Protein AF-A0A2M7KYM5-F1 (afdb_monomer_lite)

Radius of gyration: 10.21 Å; chains: 1; bounding box: 19×20×28 Å

Structure (mmCIF, N/CA/C/O backbone):
data_AF-A0A2M7KYM5-F1
#
_entry.id   AF-A0A2M7KYM5-F1
#
loop_
_atom_site.group_PDB
_atom_site.id
_atom_site.type_symbol
_atom_site.label_atom_id
_atom_site.label_alt_id
_atom_site.label_comp_id
_atom_site.label_asym_id
_atom_site.label_entity_id
_atom_site.label_seq_id
_atom_site.pdbx_PDB_ins_code
_atom_site.Cartn_x
_atom_site.Cartn_y
_atom_site.C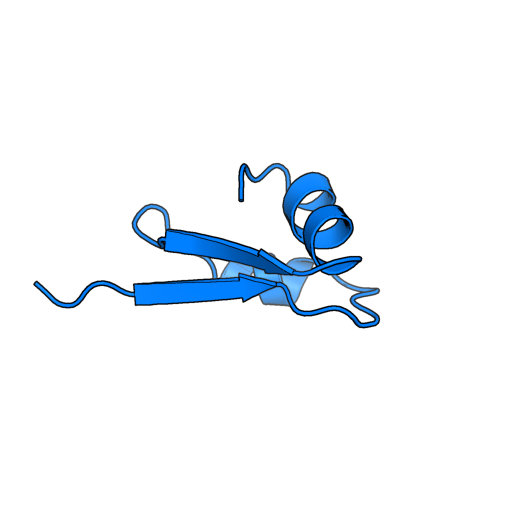artn_z
_atom_site.occupancy
_atom_site.B_iso_or_equiv
_atom_site.auth_seq_id
_atom_site.auth_comp_id
_atom_site.auth_asym_id
_atom_site.auth_atom_id
_atom_site.pdbx_PDB_model_num
ATOM 1 N N . MET A 1 1 ? -11.582 -0.660 21.821 1.00 60.97 1 MET A N 1
ATOM 2 C CA . MET A 1 1 ? -11.263 -1.150 20.462 1.00 60.97 1 MET A CA 1
ATOM 3 C C . MET A 1 1 ? -10.336 -0.139 19.806 1.00 60.97 1 MET A C 1
ATOM 5 O O . MET A 1 1 ? -10.747 1.005 19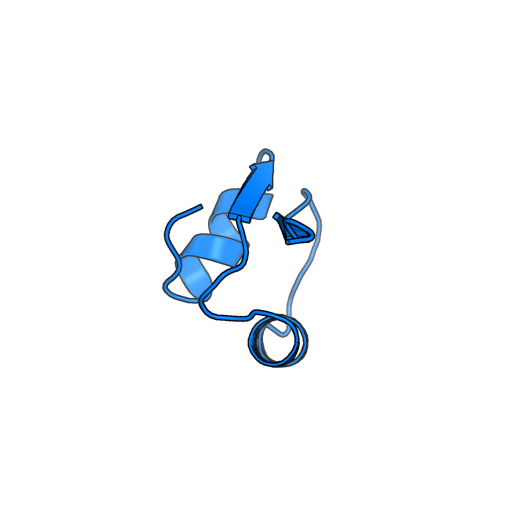.659 1.00 60.97 1 MET A O 1
ATOM 9 N N . SER A 1 2 ? -9.092 -0.511 19.495 1.00 75.69 2 SER A N 1
ATOM 10 C CA . SER A 1 2 ? -8.171 0.358 18.743 1.00 75.69 2 SER A CA 1
ATOM 11 C C . SER A 1 2 ? -8.449 0.187 17.251 1.00 75.69 2 SER A C 1
ATOM 13 O O . SER A 1 2 ? -8.498 -0.949 16.784 1.00 75.69 2 SER A O 1
ATOM 15 N N . LYS A 1 3 ? -8.678 1.280 16.516 1.00 88.50 3 LYS A N 1
ATOM 16 C CA . LYS A 1 3 ? -8.828 1.237 15.055 1.00 88.50 3 LYS A CA 1
ATOM 17 C C . LYS A 1 3 ? -7.449 1.381 14.419 1.00 88.50 3 LYS A C 1
ATOM 19 O O . LYS A 1 3 ? -6.762 2.367 14.674 1.00 88.50 3 LYS A O 1
ATOM 24 N N . ARG A 1 4 ? -7.055 0.403 13.602 1.00 96.44 4 ARG A N 1
ATOM 25 C CA . ARG A 1 4 ? -5.812 0.439 12.826 1.00 96.44 4 ARG A CA 1
ATOM 26 C C . ARG A 1 4 ? -6.109 0.932 11.414 1.00 96.44 4 ARG A C 1
ATOM 28 O O . ARG A 1 4 ? -7.093 0.518 10.807 1.00 96.44 4 ARG A O 1
ATOM 35 N N . ALA A 1 5 ? -5.251 1.809 10.911 1.00 96.31 5 ALA A N 1
ATOM 36 C CA . ALA A 1 5 ? -5.278 2.245 9.524 1.00 96.31 5 ALA A CA 1
ATOM 37 C C . ALA A 1 5 ? -3.980 1.839 8.820 1.00 96.31 5 ALA A C 1
ATOM 39 O O . ALA A 1 5 ? -2.918 1.803 9.447 1.00 96.31 5 ALA A O 1
ATOM 40 N N . VAL A 1 6 ? -4.075 1.550 7.525 1.00 96.75 6 VAL A N 1
ATOM 41 C CA . VAL A 1 6 ? -2.939 1.276 6.640 1.00 96.75 6 VAL A CA 1
ATOM 42 C C . VAL A 1 6 ? -2.978 2.285 5.504 1.00 96.75 6 VAL A C 1
ATOM 44 O O . VAL A 1 6 ? -3.983 2.402 4.808 1.00 96.75 6 VAL A O 1
ATOM 47 N N . ILE A 1 7 ? -1.877 3.014 5.322 1.00 97.50 7 ILE A N 1
ATOM 48 C CA . ILE A 1 7 ? -1.754 4.028 4.277 1.00 97.50 7 ILE A CA 1
ATOM 49 C C . ILE A 1 7 ? -0.861 3.481 3.164 1.00 97.50 7 ILE A C 1
ATOM 51 O O . ILE A 1 7 ? 0.323 3.222 3.383 1.00 97.50 7 ILE A O 1
ATOM 55 N N . PHE A 1 8 ? -1.412 3.360 1.961 1.00 97.31 8 PHE A N 1
ATOM 56 C CA . PHE A 1 8 ? -0.641 3.194 0.736 1.00 97.31 8 PHE A CA 1
ATOM 57 C C . PHE A 1 8 ? -0.190 4.573 0.252 1.00 97.31 8 PHE A C 1
ATOM 59 O O . PHE A 1 8 ? -0.950 5.305 -0.384 1.00 97.31 8 PHE A O 1
ATOM 66 N N . ALA A 1 9 ? 1.043 4.944 0.595 1.00 96.31 9 ALA A N 1
ATOM 67 C CA . ALA A 1 9 ? 1.666 6.181 0.135 1.00 96.31 9 ALA A CA 1
ATOM 68 C C . ALA A 1 9 ? 2.133 6.082 -1.329 1.00 96.31 9 ALA A C 1
ATOM 70 O O . ALA A 1 9 ? 2.311 4.986 -1.869 1.00 96.31 9 ALA A O 1
ATOM 71 N N . ASN A 1 10 ? 2.364 7.235 -1.963 1.00 94.19 10 ASN A N 1
ATOM 72 C CA . ASN A 1 10 ? 2.954 7.284 -3.296 1.00 94.19 10 ASN A CA 1
ATOM 73 C C . ASN A 1 10 ? 4.442 6.890 -3.239 1.00 94.19 10 ASN A C 1
ATOM 75 O O . ASN A 1 10 ? 5.209 7.439 -2.448 1.00 94.19 10 ASN A O 1
ATOM 79 N N . GLY A 1 11 ? 4.840 5.922 -4.062 1.00 92.44 11 GLY A N 1
ATOM 80 C CA . GLY A 1 11 ? 6.187 5.356 -4.081 1.00 92.44 11 GLY A CA 1
ATOM 81 C C . GLY A 1 11 ? 6.270 4.089 -4.929 1.00 92.44 11 GLY A C 1
ATOM 82 O O . GLY A 1 11 ? 5.276 3.650 -5.506 1.00 92.44 11 GLY A O 1
ATOM 83 N N . ALA A 1 12 ? 7.456 3.489 -5.008 1.00 94.69 12 ALA A N 1
ATOM 84 C CA . ALA A 1 12 ? 7.641 2.212 -5.688 1.00 94.69 12 ALA A CA 1
ATOM 85 C C . ALA A 1 12 ? 7.365 1.050 -4.725 1.00 94.69 12 ALA A C 1
ATOM 87 O O . ALA A 1 12 ? 7.997 0.948 -3.675 1.00 94.69 12 ALA A O 1
ATOM 88 N N . LEU A 1 13 ? 6.457 0.155 -5.114 1.00 95.00 13 LEU A N 1
ATOM 89 C CA . LEU A 1 13 ? 6.194 -1.103 -4.419 1.00 95.00 13 LEU A CA 1
ATOM 90 C C . LEU A 1 13 ? 6.264 -2.253 -5.439 1.00 95.00 13 LEU A C 1
ATOM 92 O O . LEU A 1 13 ? 5.231 -2.729 -5.903 1.00 95.00 13 LEU A O 1
ATOM 96 N N . PRO A 1 14 ? 7.479 -2.639 -5.872 1.00 94.88 14 PRO A N 1
ATOM 97 C CA . PRO A 1 14 ? 7.660 -3.635 -6.930 1.00 94.88 14 PRO A CA 1
ATOM 98 C C . PRO A 1 14 ? 7.282 -5.057 -6.491 1.00 94.88 14 PRO A C 1
ATOM 100 O O . PRO A 1 14 ? 6.963 -5.884 -7.339 1.00 94.88 14 PRO A O 1
ATOM 103 N N . ASP A 1 15 ? 7.299 -5.331 -5.184 1.00 96.81 15 ASP A N 1
ATOM 104 C CA . ASP A 1 15 ? 6.817 -6.576 -4.588 1.00 96.81 15 ASP A CA 1
ATOM 105 C C . ASP A 1 15 ? 5.649 -6.278 -3.637 1.00 96.81 15 ASP A C 1
ATOM 107 O O . ASP A 1 15 ? 5.781 -5.518 -2.674 1.00 96.81 15 ASP A O 1
ATOM 111 N N . LEU A 1 16 ? 4.497 -6.882 -3.923 1.00 96.06 16 LEU A N 1
ATOM 112 C CA . LEU A 1 16 ? 3.255 -6.696 -3.175 1.00 96.06 16 LEU A CA 1
ATOM 113 C C . LEU A 1 16 ? 3.117 -7.679 -1.999 1.00 96.06 16 LEU A C 1
ATOM 115 O O . LEU A 1 16 ? 2.292 -7.458 -1.110 1.00 96.06 16 LEU A O 1
ATOM 119 N N . GLU A 1 17 ? 3.916 -8.748 -1.950 1.00 97.38 17 GLU A N 1
ATOM 120 C CA . GLU A 1 17 ? 3.792 -9.806 -0.942 1.00 97.38 17 GLU A CA 1
ATOM 121 C C . GLU A 1 17 ? 4.029 -9.333 0.505 1.00 97.38 17 GLU A C 1
ATOM 123 O O . GLU A 1 17 ? 3.255 -9.704 1.397 1.00 97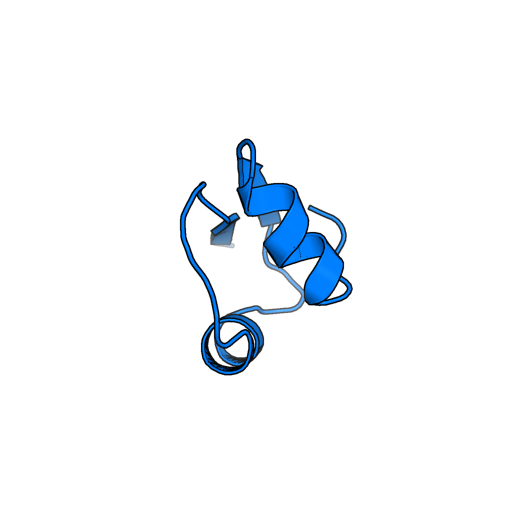.38 17 GLU A O 1
ATOM 128 N N . PRO A 1 18 ? 5.030 -8.479 0.795 1.00 95.62 18 PRO A N 1
ATOM 129 C CA . PRO A 1 18 ? 5.194 -7.913 2.128 1.00 95.62 18 PRO A CA 1
ATOM 130 C C . PRO A 1 18 ? 3.966 -7.117 2.576 1.00 95.62 18 PRO A C 1
ATOM 132 O O . PRO A 1 18 ? 3.521 -7.274 3.712 1.00 95.62 18 PRO A O 1
ATOM 135 N N . ALA A 1 19 ? 3.378 -6.317 1.681 1.00 95.69 19 ALA A N 1
ATOM 136 C CA . ALA A 1 19 ? 2.175 -5.547 1.981 1.00 95.69 19 ALA A CA 1
ATOM 137 C C . ALA A 1 19 ? 0.980 -6.473 2.253 1.00 95.69 19 ALA A C 1
ATOM 139 O O . ALA A 1 19 ? 0.297 -6.306 3.264 1.00 95.69 19 ALA A O 1
ATOM 140 N N . ARG A 1 20 ? 0.783 -7.511 1.428 1.00 96.25 20 ARG A N 1
ATOM 141 C CA . ARG A 1 20 ? -0.281 -8.512 1.610 1.00 96.25 20 ARG A CA 1
ATOM 142 C C . ARG A 1 20 ? -0.246 -9.161 2.997 1.00 96.25 20 ARG A C 1
ATOM 144 O O . ARG A 1 20 ? -1.301 -9.350 3.594 1.00 96.25 20 ARG A O 1
ATOM 151 N N . ARG A 1 21 ? 0.943 -9.463 3.535 1.00 97.25 21 ARG A N 1
ATOM 152 C CA . ARG A 1 21 ? 1.104 -10.077 4.870 1.00 97.25 21 ARG A CA 1
ATOM 153 C C . ARG A 1 21 ? 0.806 -9.138 6.043 1.00 97.25 21 ARG A C 1
ATOM 155 O O . ARG A 1 21 ? 0.540 -9.618 7.143 1.00 97.25 21 ARG A O 1
ATOM 162 N N . LEU A 1 22 ? 0.880 -7.821 5.847 1.00 95.81 22 LEU A N 1
ATOM 163 C CA . LEU A 1 22 ? 0.660 -6.832 6.913 1.00 95.81 22 LEU A CA 1
ATOM 164 C C . LEU A 1 22 ? -0.817 -6.453 7.085 1.00 95.81 22 LEU A C 1
ATOM 166 O O . LEU A 1 22 ? -1.225 -6.035 8.180 1.00 95.81 22 LEU A O 1
ATOM 170 N N . ILE A 1 23 ? -1.595 -6.594 6.013 1.00 95.56 23 ILE A N 1
ATOM 171 C CA . ILE A 1 23 ? -2.994 -6.177 5.933 1.00 95.56 23 ILE A CA 1
ATOM 172 C C . ILE A 1 23 ? -3.884 -7.185 6.651 1.00 95.56 23 ILE A C 1
ATOM 174 O O . ILE A 1 23 ? -3.739 -8.400 6.515 1.00 95.56 23 ILE A 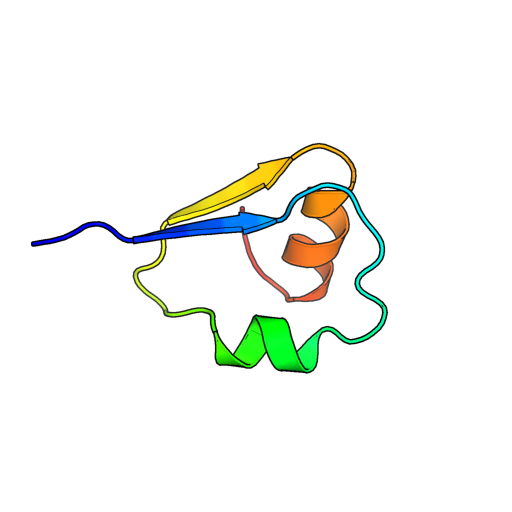O 1
ATOM 178 N N . ARG A 1 24 ? -4.822 -6.661 7.431 1.00 95.31 24 ARG A N 1
ATOM 179 C CA . ARG A 1 24 ? -5.844 -7.412 8.155 1.00 95.31 24 ARG A CA 1
ATOM 180 C C . ARG A 1 24 ? -7.222 -6.986 7.678 1.00 95.31 24 ARG A C 1
ATOM 182 O O . ARG A 1 24 ? -7.415 -5.898 7.145 1.00 95.31 24 ARG A O 1
ATOM 189 N N . ARG A 1 25 ? -8.198 -7.867 7.890 1.00 92.38 25 ARG A N 1
ATOM 190 C CA . ARG A 1 25 ? -9.576 -7.690 7.412 1.00 92.38 25 ARG A CA 1
ATOM 191 C C . ARG A 1 25 ? -10.279 -6.469 8.017 1.00 92.38 25 ARG A C 1
ATOM 193 O O . ARG A 1 25 ? -11.228 -5.966 7.434 1.00 92.38 25 ARG A O 1
ATOM 200 N N . ASP A 1 26 ? -9.856 -6.054 9.203 1.00 94.06 26 ASP A N 1
ATOM 201 C CA . ASP A 1 26 ? -10.418 -4.962 9.996 1.00 94.06 26 ASP A CA 1
ATOM 202 C C . ASP A 1 26 ? -9.640 -3.643 9.863 1.00 94.06 26 ASP A C 1
ATOM 204 O O . ASP A 1 26 ? -9.970 -2.668 10.541 1.00 94.06 26 ASP A O 1
ATOM 208 N N . ASP A 1 27 ? -8.631 -3.593 8.987 1.00 95.81 27 ASP A N 1
ATOM 209 C CA . ASP A 1 27 ? -7.903 -2.359 8.712 1.00 95.81 27 ASP A CA 1
ATOM 210 C C . ASP A 1 27 ? -8.759 -1.359 7.941 1.00 95.81 27 ASP A C 1
ATOM 212 O O . ASP A 1 27 ? -9.453 -1.700 6.982 1.00 95.81 27 ASP A O 1
ATOM 216 N N . PHE A 1 28 ? -8.630 -0.089 8.314 1.00 96.44 28 PHE A N 1
ATOM 217 C CA . PHE A 1 28 ? -9.081 1.011 7.476 1.00 96.44 28 PHE A CA 1
ATOM 218 C C . PHE A 1 28 ? -7.987 1.354 6.462 1.00 96.44 28 PHE A C 1
ATOM 220 O O . PHE A 1 28 ? -6.888 1.770 6.839 1.00 96.44 28 PHE A O 1
ATOM 227 N N . LEU A 1 29 ? -8.264 1.148 5.179 1.00 97.12 29 LEU A N 1
ATOM 228 C CA . LEU A 1 29 ? -7.313 1.427 4.111 1.00 97.12 29 LEU A CA 1
ATOM 229 C C . LEU A 1 29 ? -7.425 2.892 3.682 1.00 97.12 29 LEU A C 1
ATOM 231 O O . LEU A 1 29 ? -8.511 3.455 3.648 1.00 97.12 29 LEU A O 1
ATOM 235 N N . ILE A 1 30 ? -6.285 3.512 3.397 1.00 97.56 30 ILE A N 1
ATOM 236 C CA . ILE A 1 30 ? -6.192 4.850 2.814 1.00 97.56 30 ILE A CA 1
ATOM 237 C C . ILE A 1 30 ? -5.170 4.757 1.690 1.00 97.56 30 ILE A C 1
ATOM 239 O O . ILE A 1 30 ? -4.059 4.272 1.907 1.00 97.56 30 ILE A O 1
ATOM 243 N N . ALA A 1 31 ? -5.504 5.246 0.502 1.00 97.69 31 ALA A N 1
ATOM 244 C CA . ALA A 1 31 ? -4.550 5.349 -0.593 1.00 97.69 31 ALA A CA 1
ATOM 245 C C . ALA A 1 31 ? -4.340 6.804 -1.017 1.00 97.69 31 ALA A C 1
ATOM 247 O O . ALA A 1 31 ? -5.297 7.550 -1.213 1.00 97.69 31 ALA A O 1
ATOM 248 N N . ALA A 1 32 ? -3.076 7.207 -1.152 1.00 97.00 32 ALA A N 1
ATOM 249 C CA . ALA A 1 32 ? -2.694 8.561 -1.533 1.00 97.00 32 ALA A CA 1
ATOM 250 C C . ALA A 1 32 ? -2.014 8.569 -2.910 1.00 97.00 32 ALA A C 1
ATOM 252 O O . ALA A 1 32 ? -0.977 7.928 -3.095 1.00 97.00 32 ALA A O 1
ATOM 253 N N . ASP A 1 33 ? -2.572 9.337 -3.854 1.00 96.38 33 ASP A N 1
ATOM 254 C CA . ASP A 1 33 ? -2.007 9.564 -5.193 1.00 96.38 33 ASP A CA 1
ATOM 255 C C . ASP A 1 33 ? -1.702 8.234 -5.929 1.00 96.38 33 ASP A C 1
ATOM 257 O O . ASP A 1 33 ? -2.600 7.406 -6.110 1.00 96.38 33 ASP A O 1
ATOM 261 N N . GLY A 1 34 ? -0.446 7.971 -6.314 1.00 95.75 34 GLY A N 1
ATOM 262 C CA . GLY A 1 34 ? -0.032 6.712 -6.942 1.00 95.75 34 GLY A CA 1
ATOM 263 C C . GLY A 1 34 ? -0.238 5.469 -6.067 1.00 95.75 34 GLY A C 1
ATOM 264 O O . GLY A 1 34 ? -0.364 4.367 -6.605 1.00 95.75 34 GLY A O 1
ATOM 265 N N . GLY A 1 35 ? -0.353 5.630 -4.745 1.00 96.94 35 GLY A N 1
ATOM 266 C CA . GLY A 1 35 ? -0.610 4.545 -3.797 1.00 96.94 35 GLY A CA 1
ATOM 267 C C . GLY A 1 35 ? -1.917 3.789 -4.056 1.00 96.94 35 GLY A C 1
ATOM 268 O O . GLY A 1 35 ? -2.002 2.595 -3.769 1.00 96.94 35 GLY A O 1
ATOM 269 N N . THR A 1 36 ? -2.905 4.429 -4.696 1.00 97.44 36 THR A N 1
ATOM 270 C CA . THR A 1 36 ? -4.161 3.776 -5.110 1.00 97.44 36 THR A CA 1
ATOM 271 C C . THR A 1 36 ? -3.900 2.618 -6.063 1.00 97.44 36 THR A C 1
ATOM 273 O O . THR A 1 36 ? -4.564 1.588 -5.983 1.00 97.44 36 THR A O 1
ATOM 276 N N . ARG A 1 37 ? -2.877 2.724 -6.920 1.00 97.19 37 ARG A N 1
ATOM 277 C CA . ARG A 1 37 ? -2.508 1.652 -7.855 1.00 97.19 37 ARG A CA 1
ATOM 278 C C . ARG A 1 37 ? -2.022 0.406 -7.116 1.00 97.19 37 ARG A C 1
ATOM 280 O O . ARG A 1 37 ? -2.380 -0.698 -7.512 1.00 97.19 37 ARG A O 1
ATOM 287 N N . HIS A 1 38 ? -1.277 0.579 -6.023 1.00 97.25 38 HIS A N 1
ATOM 288 C CA . HIS A 1 38 ? -0.784 -0.528 -5.196 1.00 97.25 38 HIS A CA 1
ATOM 289 C C . HIS A 1 38 ? -1.924 -1.250 -4.480 1.00 97.25 38 HIS A C 1
ATOM 291 O O . HIS A 1 38 ? -1.987 -2.478 -4.503 1.00 97.25 38 HIS A O 1
ATOM 297 N N . ALA A 1 39 ? -2.855 -0.493 -3.892 1.00 97.19 39 ALA A N 1
ATOM 298 C CA . ALA A 1 39 ? -4.031 -1.053 -3.229 1.00 97.19 39 ALA A CA 1
ATOM 299 C C . ALA A 1 39 ? -4.916 -1.845 -4.210 1.00 97.19 39 ALA A C 1
ATOM 301 O O . ALA A 1 39 ? -5.289 -2.985 -3.930 1.00 97.19 39 ALA A O 1
ATOM 302 N N . LEU A 1 40 ? -5.180 -1.282 -5.394 1.00 97.38 40 LEU A N 1
ATOM 303 C CA . LEU A 1 40 ? -5.961 -1.954 -6.436 1.00 97.38 40 LEU A CA 1
ATOM 304 C C . LEU A 1 40 ? -5.255 -3.209 -6.973 1.00 97.38 40 LEU A C 1
ATOM 306 O O . LEU A 1 40 ? -5.904 -4.236 -7.150 1.00 97.38 40 LEU A O 1
ATOM 310 N N . ALA A 1 41 ? -3.932 -3.173 -7.170 1.00 9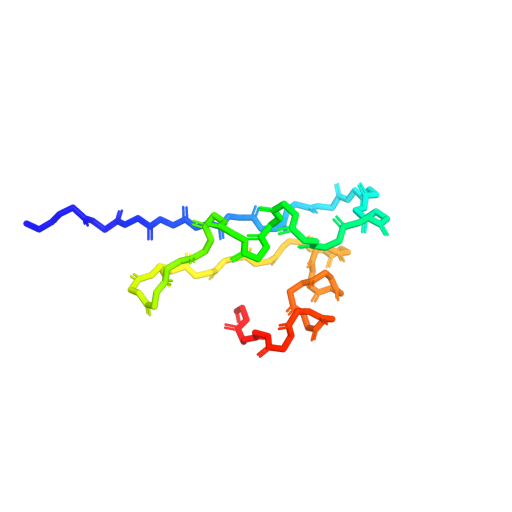7.06 41 ALA A N 1
ATOM 311 C CA . ALA A 1 41 ? -3.153 -4.341 -7.598 1.00 97.06 41 ALA A CA 1
ATOM 312 C C . ALA A 1 41 ? -3.170 -5.486 -6.564 1.00 97.06 41 ALA A C 1
ATOM 314 O O . ALA A 1 41 ? -3.053 -6.656 -6.924 1.00 97.06 41 ALA A O 1
ATOM 315 N N . LEU A 1 42 ? -3.360 -5.165 -5.281 1.00 95.88 42 LEU A N 1
ATOM 316 C CA . LEU A 1 42 ? -3.565 -6.143 -4.209 1.00 95.88 42 LEU A CA 1
ATOM 317 C C . LEU A 1 42 ? -4.992 -6.717 -4.156 1.00 95.88 42 LEU A C 1
ATOM 319 O O . LEU A 1 42 ? -5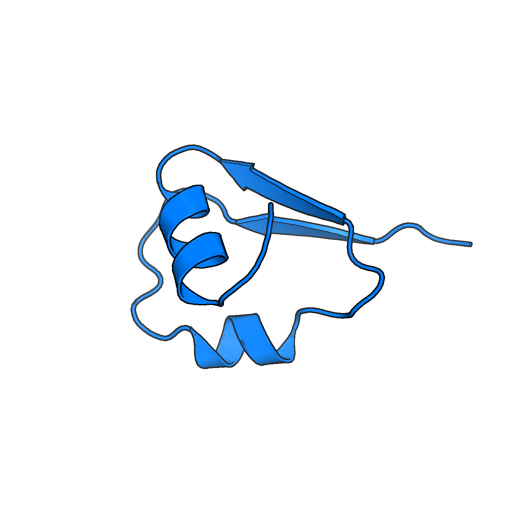.213 -7.681 -3.414 1.00 95.88 42 LEU A O 1
ATOM 323 N N . GLY A 1 43 ? -5.928 -6.173 -4.944 1.00 96.50 43 GLY A N 1
ATOM 324 C CA . GLY A 1 43 ? -7.347 -6.539 -4.942 1.00 96.50 43 GLY A CA 1
ATOM 325 C C . GLY A 1 43 ? -8.141 -5.893 -3.805 1.00 96.50 43 GLY A C 1
ATOM 326 O O . GLY A 1 43 ? -9.135 -6.458 -3.355 1.00 96.50 43 GLY A O 1
ATOM 327 N N . LEU A 1 44 ? -7.678 -4.750 -3.295 1.00 96.12 44 LEU A N 1
ATOM 328 C CA . LEU A 1 44 ? -8.288 -4.049 -2.168 1.00 96.12 44 LEU A CA 1
ATOM 329 C C . LEU A 1 44 ? -9.098 -2.843 -2.640 1.00 96.12 44 LEU A C 1
ATOM 331 O O . LEU A 1 44 ? -8.818 -2.267 -3.691 1.00 96.12 44 LEU A O 1
ATOM 335 N N . LEU A 1 45 ? -10.069 -2.440 -1.819 1.00 94.00 45 LEU A N 1
ATOM 336 C CA . LEU A 1 45 ? -10.804 -1.191 -1.982 1.00 94.00 45 LEU A CA 1
ATOM 337 C C . LEU A 1 45 ? -10.307 -0.193 -0.922 1.00 94.00 45 LEU A C 1
ATOM 339 O O . LEU A 1 45 ? -10.663 -0.359 0.249 1.00 94.00 45 LEU A O 1
ATOM 343 N N . PRO A 1 46 ? -9.423 0.750 -1.296 1.00 83.19 46 PRO A N 1
ATOM 344 C CA . PRO A 1 46 ? -8.957 1.803 -0.403 1.00 83.19 46 PRO A CA 1
ATOM 345 C C . PRO A 1 46 ? -9.981 2.925 -0.207 1.00 83.19 46 PRO A C 1
ATOM 347 O O . PRO A 1 46 ? -10.942 3.018 -1.006 1.00 83.19 46 PRO A O 1
#

Foldseek 3Di:
DDAAEDEQEDDDDPDLVVVLVVDDPRYHYHYDDNSVVSCVVSVHDD

pLDDT: mean 94.46, std 6.29, range [60.97, 97.69]

Sequence (46 aa):
MSKRAVIFANGALPDLEPARRLIRRDDFLIAADGGTRHALALGLLP

Secondary structure (DSSP, 8-state):
-PPPEEEE-SS--S--HHHHHH--TT-EEEE-TTHHHHHHHTT---